Protein 2P39 (pdb70)

Foldseek 3Di:
DDDDPVWLPQWWWKWLVQDPQIFTWFADLVWDTAGDSDDDLRRTWDWDADPPQKTWIARLQSCFTWWADLVGDITTHNDDDLQTGMWRWDADPVGWIWTAGPNNQWTHARDDDIDGPDPPDDDDSRRTIDIDGGPDGPVPRD

Solvent-accessible surface area: 7699 Å² total; per-residue (Å²): 102,143,60,138,69,116,32,75,42,45,13,34,0,0,54,3,36,46,16,238,101,30,78,4,0,18,0,53,61,118,6,109,14,44,24,4,80,143,29,42,46,62,0,0,0,104,47,48,96,67,126,81,31,54,8,19,0,29,1,31,42,6,173,36,67,0,1,0,40,155,41,0,70,21,80,5,20,96,179,78,62,85,57,34,2,66,0,38,47,50,85,30,121,86,51,65,20,0,5,18,4,65,62,66,91,48,1,0,1,37,44,237,48,35,127,24,46,76,128,90,110,139,18,27,78,69,0,14,0,82,51,80,55,3,106,27,32,77,145,102,27,122

Structure (mmCIF, N/CA/C/O backbone):
data_2P39
#
_entry.id   2P39
#
_cell.length_a   38.811
_cell.length_b   47.094
_cell.length_c   84.931
_cell.angle_alpha   90.00
_cell.angle_beta   90.00
_cell.angle_gamma   90.00
#
_symmetry.space_group_name_H-M   'P 21 21 21'
#
loop_
_entity.id
_entity.type
_entity.pdbx_description
1 polymer 'Fibroblast growth factor 23'
2 branched 1,3,4,6-tetra-O-sulfo-beta-D-fructofuranose-(2-1)-2,3,4,6-tetra-O-sulfonato-alpha-D-glucopyranose
3 water water
#
loop_
_atom_site.group_PDB
_atom_site.id
_atom_site.type_symbol
_atom_site.label_atom_id
_atom_site.label_alt_id
_atom_site.label_comp_id
_atom_site.label_asym_id
_atom_site.label_entity_id
_atom_site.label_seq_id
_atom_site.pdbx_PDB_ins_code
_atom_site.Cartn_x
_atom_site.Cartn_y
_atom_site.Cartn_z
_atom_site.occupancy
_atom_site.B_iso_or_equiv
_atom_site.auth_seq_id
_atom_site.auth_comp_id
_atom_site.auth_asym_id
_atom_site.auth_atom_id
_atom_site.pdbx_PDB_model_num
ATOM 1 N N . SER A 1 5 ? 27.882 8.518 14.883 1.00 40.05 29 SER A N 1
ATOM 2 C CA . SER A 1 5 ? 27.763 8.227 13.424 1.00 39.93 29 SER A CA 1
ATOM 3 C C . SER A 1 5 ? 27.972 9.492 12.596 1.00 39.18 29 SER A C 1
ATOM 4 O O . SER A 1 5 ? 27.035 10.009 11.989 1.00 40.02 29 SER A O 1
ATOM 7 N N . PRO A 1 6 ? 29.214 10.004 12.554 1.00 38.07 30 PRO A N 1
ATOM 8 C CA . PRO A 1 6 ? 29.501 11.218 11.784 1.00 36.61 30 PRO A CA 1
ATOM 9 C C . PRO A 1 6 ? 29.102 11.078 10.316 1.00 34.88 30 PRO A C 1
ATOM 10 O O . PRO A 1 6 ? 29.623 10.223 9.599 1.00 35.69 30 PRO A O 1
ATOM 14 N N . LEU A 1 7 ? 28.173 11.923 9.877 1.00 32.45 31 LEU A N 1
ATOM 15 C CA . LEU A 1 7 ? 27.694 11.886 8.499 1.00 29.91 31 LEU A CA 1
ATOM 16 C C . LEU A 1 7 ? 28.224 13.037 7.649 1.00 28.68 31 LEU A C 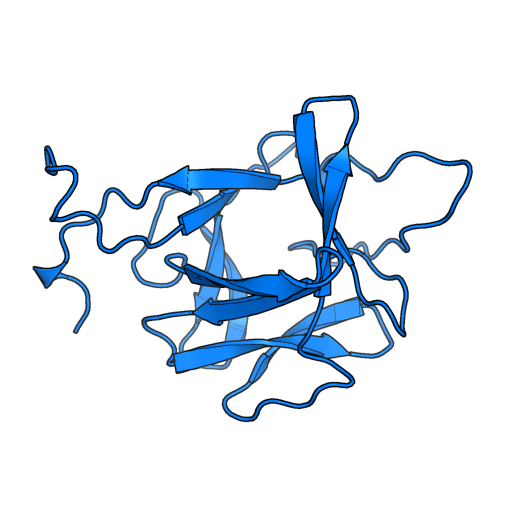1
ATOM 17 O O . LEU A 1 7 ? 28.500 14.126 8.154 1.00 28.50 31 LEU A O 1
ATOM 22 N N . LEU A 1 8 ? 28.362 12.780 6.352 1.00 27.00 32 LEU A N 1
ATOM 23 C CA . LEU A 1 8 ? 28.831 13.783 5.403 1.00 25.31 32 LEU A CA 1
ATOM 24 C C . LEU A 1 8 ? 27.619 14.548 4.881 1.00 25.33 32 LEU A C 1
ATOM 25 O O . LEU A 1 8 ? 26.482 14.110 5.054 1.00 24.64 32 LEU A O 1
ATOM 30 N N . GLY A 1 9 ? 27.861 15.689 4.246 1.00 25.01 33 GLY A N 1
ATOM 31 C CA . GLY A 1 9 ? 26.762 16.472 3.710 1.00 25.07 33 GLY A CA 1
ATOM 32 C C . GLY A 1 9 ? 26.006 15.683 2.658 1.00 25.15 33 GLY A C 1
ATOM 33 O O . GLY A 1 9 ? 24.838 15.955 2.378 1.00 25.26 33 GLY A O 1
ATOM 34 N N . SER A 1 10 ? 26.676 14.692 2.078 1.00 24.37 34 SER A N 1
ATOM 35 C CA . SER A 1 10 ? 26.072 13.859 1.046 1.00 24.57 34 SER A CA 1
ATOM 36 C C . SER A 1 10 ? 25.551 12.531 1.593 1.00 23.95 34 SER A C 1
ATOM 37 O O . SER A 1 10 ? 25.349 11.581 0.830 1.00 22.80 34 SER A O 1
ATOM 40 N N . SER A 1 11 ? 25.322 12.457 2.903 1.00 22.47 35 SER A N 1
ATOM 41 C CA . SER A 1 11 ? 24.835 11.210 3.485 1.00 22.31 35 SER A CA 1
ATOM 42 C C . SER A 1 11 ? 23.805 11.315 4.611 1.00 20.16 35 SER A C 1
ATOM 43 O O . SER A 1 11 ? 23.568 10.332 5.316 1.00 19.86 35 SER A O 1
ATOM 46 N N . TRP A 1 12 ? 23.191 12.483 4.791 1.00 19.37 36 TRP A N 1
ATOM 47 C CA . TRP A 1 12 ? 22.170 12.617 5.829 1.00 17.62 36 TRP A CA 1
ATOM 48 C C . TRP A 1 12 ? 20.764 12.548 5.224 1.00 16.57 36 TRP A C 1
ATOM 49 O O . TRP A 1 12 ? 19.763 12.634 5.935 1.00 15.04 36 TRP A O 1
ATOM 60 N N . GLY A 1 13 ? 20.707 12.388 3.903 1.00 15.52 37 GLY A N 1
ATOM 61 C CA . GLY A 1 13 ? 19.442 12.252 3.197 1.00 14.62 37 GLY A CA 1
ATOM 62 C C . GLY A 1 13 ? 18.555 13.465 2.990 1.00 12.81 37 GLY A C 1
ATOM 63 O O . GLY A 1 13 ? 17.466 13.334 2.429 1.00 13.66 37 GLY A O 1
ATOM 64 N N . GLY A 1 14 ? 19.005 14.637 3.428 1.00 13.22 38 GLY A N 1
ATOM 65 C CA . GLY A 1 14 ? 18.196 15.834 3.277 1.00 12.23 38 GLY A CA 1
ATOM 66 C C . GLY A 1 14 ? 16.944 15.752 4.129 1.00 13.19 38 GLY A C 1
ATOM 67 O O . GLY A 1 14 ? 16.017 16.550 3.976 1.00 13.61 38 GLY A O 1
ATOM 68 N N . LEU A 1 15 ? 16.921 14.777 5.030 1.00 12.51 39 LEU A N 1
ATOM 69 C CA . LEU A 1 15 ? 15.775 14.573 5.909 1.00 11.98 39 LEU A CA 1
ATOM 70 C C . LEU A 1 15 ? 15.866 15.461 7.143 1.00 12.18 39 LEU A C 1
ATOM 71 O O . LEU A 1 15 ? 16.950 15.690 7.686 1.00 12.45 39 LEU A O 1
ATOM 76 N N . ILE A 1 16 ? 14.710 15.954 7.580 1.00 11.45 40 ILE A N 1
ATOM 77 C CA . ILE A 1 16 ? 14.615 16.847 8.725 1.00 12.88 40 ILE A CA 1
ATOM 78 C C . ILE A 1 16 ? 13.717 16.280 9.816 1.00 10.95 40 ILE A C 1
ATOM 79 O O . 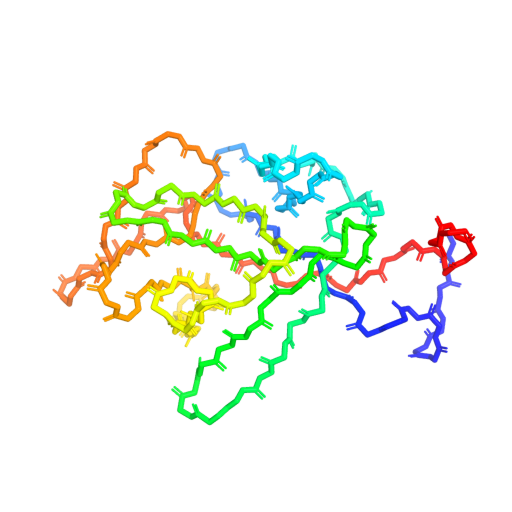ILE A 1 16 ? 12.718 15.621 9.529 1.00 12.51 40 ILE A O 1
ATOM 84 N N . HIS A 1 17 ? 14.087 16.540 11.066 1.00 11.36 41 HIS A N 1
ATOM 85 C CA . HIS A 1 17 ? 13.294 16.111 12.216 1.00 11.09 41 HIS A CA 1
ATOM 86 C C . HIS A 1 17 ? 12.789 17.401 12.864 1.00 11.77 41 HIS A C 1
ATOM 87 O O . HIS A 1 17 ? 13.584 18.291 13.171 1.00 12.94 41 HIS A O 1
ATOM 94 N N . LEU A 1 18 ? 11.475 17.514 13.049 1.00 10.38 42 LEU A N 1
ATOM 95 C CA . LEU A 1 18 ? 10.886 18.709 13.657 1.00 10.31 42 LEU A CA 1
ATOM 96 C C . LEU A 1 18 ? 10.842 18.539 15.171 1.00 10.59 42 LEU A C 1
ATOM 97 O O . LEU A 1 18 ? 10.185 17.638 15.688 1.00 11.21 42 LEU A O 1
ATOM 102 N N . TYR A 1 19 ? 11.531 19.430 15.874 1.00 10.29 43 TYR A N 1
ATOM 103 C CA . TYR A 1 19 ? 11.654 19.354 17.326 1.00 10.56 43 TYR A CA 1
ATOM 104 C C . TYR A 1 19 ? 10.982 20.517 18.063 1.00 9.74 43 TYR A C 1
ATOM 105 O O . TYR A 1 19 ? 11.211 21.679 17.734 1.00 10.80 43 TYR A O 1
ATOM 114 N N . THR A 1 20 ? 10.159 20.200 19.062 1.00 10.70 44 THR A N 1
ATOM 115 C CA . THR A 1 20 ? 9.474 21.234 19.842 1.00 11.02 44 THR A CA 1
ATOM 116 C C . THR A 1 20 ? 10.427 21.755 20.924 1.00 11.93 44 THR A C 1
ATOM 117 O O . THR A 1 20 ? 10.260 21.498 22.118 1.00 12.03 44 THR A O 1
ATOM 121 N N . ALA A 1 21 ? 11.426 22.506 20.467 1.00 12.97 45 ALA A N 1
ATOM 122 C CA . ALA A 1 21 ? 12.477 23.059 21.314 1.00 14.43 45 ALA A CA 1
ATOM 123 C C . ALA A 1 21 ? 12.063 23.923 22.498 1.00 15.03 45 ALA A C 1
ATOM 124 O O . ALA A 1 21 ? 12.763 23.945 23.512 1.00 17.28 45 ALA A O 1
ATOM 126 N N . THR A 1 22 ? 10.945 24.631 22.380 1.00 15.53 46 THR A N 1
ATOM 127 C CA . THR A 1 22 ? 10.501 25.512 23.457 1.00 16.34 46 THR A CA 1
ATOM 128 C C . THR A 1 22 ? 9.394 24.961 24.349 1.00 15.48 46 THR A C 1
ATOM 129 O O . THR A 1 22 ? 8.963 25.627 25.291 1.00 16.71 46 THR A O 1
ATOM 133 N N . ALA A 1 23 ? 8.931 23.750 24.061 1.00 15.01 47 ALA A N 1
ATOM 134 C CA . ALA A 1 23 ? 7.886 23.133 24.872 1.00 14.55 47 ALA A CA 1
ATOM 135 C C . ALA A 1 23 ? 8.475 22.676 26.208 1.00 14.39 47 ALA A C 1
ATOM 136 O O . ALA A 1 23 ? 9.686 22.497 26.325 1.00 15.30 47 ALA A O 1
ATOM 138 N N . ARG A 1 24 ? 7.622 22.500 27.216 1.00 13.99 48 ARG A N 1
ATOM 139 C CA . ARG A 1 24 ? 8.087 22.036 28.523 1.00 14.89 48 ARG A CA 1
ATOM 140 C C . ARG A 1 24 ? 8.712 20.655 28.321 1.00 14.90 48 ARG A C 1
ATOM 141 O O . ARG A 1 24 ? 9.753 20.336 28.897 1.00 16.16 48 ARG A O 1
ATOM 149 N N . ASN A 1 25 ? 8.056 19.840 27.500 1.00 13.71 49 ASN A N 1
ATOM 150 C CA . ASN A 1 25 ? 8.542 18.505 27.168 1.00 13.73 49 ASN A CA 1
ATOM 151 C C . ASN A 1 25 ? 8.797 18.550 25.665 1.00 13.93 49 ASN A C 1
ATOM 152 O O . ASN A 1 25 ? 7.864 18.667 24.875 1.00 14.02 49 ASN A O 1
ATOM 157 N N . SER A 1 26 ? 10.067 18.478 25.278 1.00 13.21 50 SER A N 1
ATOM 158 C CA . SER A 1 26 ? 10.453 18.558 23.872 1.00 12.43 50 SER A CA 1
ATOM 159 C C . SER A 1 26 ? 10.576 17.209 23.176 1.00 12.13 50 SER A C 1
ATOM 160 O O . SER A 1 26 ? 11.144 16.262 23.723 1.00 12.95 50 SER A O 1
ATOM 163 N N . TYR A 1 27 ? 10.050 17.135 21.956 1.00 10.22 51 TYR A N 1
ATOM 164 C CA . TYR A 1 27 ? 10.104 15.900 21.180 1.00 10.46 51 TYR A CA 1
ATOM 165 C C . TYR A 1 27 ? 10.229 16.164 19.691 1.00 10.10 51 TYR A C 1
ATOM 166 O O . TYR A 1 27 ? 10.021 17.284 19.217 1.00 10.83 51 TYR A O 1
ATOM 175 N N . HIS A 1 28 ? 10.560 15.107 18.960 1.00 10.44 52 HIS A N 1
ATOM 176 C CA . HIS A 1 28 ? 10.648 15.170 17.509 1.00 9.59 52 HIS A CA 1
ATOM 177 C C . HIS A 1 28 ? 9.318 14.606 17.006 1.00 10.18 52 HIS A C 1
ATOM 178 O O . HIS A 1 28 ? 8.904 13.526 17.436 1.00 11.52 52 HIS A O 1
ATOM 185 N N . LEU A 1 29 ? 8.654 15.329 16.106 1.00 9.57 53 LEU A N 1
ATOM 186 C CA . LEU A 1 29 ? 7.375 14.878 15.552 1.00 9.78 53 LEU A CA 1
ATOM 187 C C . LEU A 1 29 ? 7.586 13.537 14.856 1.00 10.37 53 LEU A C 1
ATOM 188 O O . LEU A 1 29 ? 8.424 13.410 13.962 1.00 10.25 53 LEU A O 1
ATOM 193 N N . GLN A 1 30 ? 6.810 12.541 15.263 1.00 9.95 54 GLN A N 1
ATOM 194 C CA . GLN A 1 30 ? 6.943 11.193 14.734 1.00 10.74 54 GLN A CA 1
ATOM 195 C C . GLN A 1 30 ? 5.684 10.703 14.026 1.00 10.44 54 GLN A C 1
ATOM 196 O O . GLN A 1 30 ? 4.589 10.793 14.574 1.00 11.03 54 GLN A O 1
ATOM 202 N N . ILE A 1 31 ? 5.843 10.198 12.805 1.00 9.79 55 ILE A N 1
ATOM 203 C CA . ILE A 1 31 ? 4.715 9.661 12.050 1.00 9.84 55 ILE A CA 1
ATOM 204 C C . ILE A 1 31 ? 4.917 8.146 11.951 1.00 11.02 55 ILE A C 1
ATOM 205 O O . ILE A 1 31 ? 5.795 7.660 11.231 1.00 10.78 55 ILE A O 1
ATOM 210 N N . HIS A 1 32 ? 4.104 7.403 12.692 1.00 10.83 56 HIS A N 1
ATOM 211 C CA . HIS A 1 32 ? 4.206 5.949 12.722 1.00 11.00 56 HIS A CA 1
ATOM 212 C C . HIS A 1 32 ? 3.607 5.265 11.505 1.00 11.56 56 HIS A C 1
ATOM 213 O O . HIS A 1 32 ? 2.835 5.863 10.751 1.00 12.16 56 HIS A O 1
ATOM 220 N N . LYS A 1 33 ? 3.972 3.999 11.325 1.00 12.37 57 LYS A N 1
ATOM 221 C CA . LYS A 1 33 ? 3.478 3.214 10.205 1.00 12.47 57 LYS A CA 1
ATOM 222 C C . LYS A 1 33 ? 1.953 3.174 10.186 1.00 12.41 57 LYS A C 1
ATOM 223 O O . LYS A 1 33 ? 1.345 3.143 9.118 1.00 15.00 57 LYS A O 1
ATOM 225 N N . ASN A 1 34 ? 1.328 3.181 11.364 1.00 12.03 58 ASN A N 1
ATOM 226 C CA . ASN A 1 34 ? -0.130 3.136 11.431 1.00 11.05 58 ASN A CA 1
ATOM 227 C C . ASN A 1 34 ? -0.801 4.504 11.326 1.00 12.03 58 ASN A C 1
ATOM 228 O O . ASN A 1 34 ? -2.013 4.622 11.498 1.00 13.65 58 ASN A O 1
ATOM 233 N N . GLY A 1 35 ? -0.008 5.533 11.051 1.00 11.41 59 GLY A N 1
ATOM 234 C CA . GLY A 1 35 ? -0.562 6.870 10.907 1.00 10.46 59 GLY A CA 1
ATOM 235 C C . GLY A 1 35 ? -0.672 7.705 12.170 1.00 10.24 59 GLY A C 1
ATOM 236 O O . GLY A 1 35 ? -1.012 8.889 12.103 1.00 12.13 59 GLY A O 1
ATOM 237 N N . HIS A 1 36 ? -0.404 7.105 13.324 1.00 10.30 60 HIS A N 1
ATOM 238 C CA . HIS A 1 36 ? -0.480 7.848 14.570 1.00 9.95 60 HIS A CA 1
ATOM 239 C C . HIS A 1 36 ? 0.701 8.806 14.647 1.00 9.89 60 HIS A C 1
ATOM 240 O O . HIS A 1 36 ? 1.821 8.456 14.268 1.00 11.19 60 HIS A O 1
ATOM 247 N N . VAL A 1 37 ? 0.444 10.021 15.120 1.00 8.70 61 VAL A N 1
ATOM 248 C CA . VAL A 1 37 ? 1.500 11.013 15.253 1.00 9.08 61 VAL A CA 1
ATOM 249 C C . VAL A 1 37 ? 1.706 11.341 16.726 1.00 9.33 61 VAL A C 1
ATOM 250 O O . VAL A 1 37 ? 0.752 11.646 17.444 1.00 11.20 61 VAL A O 1
ATOM 254 N N . ASP A 1 38 ? 2.951 11.250 17.177 1.00 9.60 62 ASP A N 1
ATOM 255 C CA . ASP A 1 38 ? 3.296 11.568 18.557 1.00 10.20 62 ASP A CA 1
ATOM 256 C C . ASP A 1 38 ? 4.704 12.152 18.609 1.00 10.74 62 ASP A C 1
ATOM 257 O O . ASP A 1 38 ? 5.185 12.680 17.612 1.00 10.14 62 ASP A O 1
ATOM 262 N N . GLY A 1 39 ? 5.360 12.074 19.760 1.00 10.48 63 GLY A N 1
ATOM 263 C CA . GLY A 1 39 ? 6.698 12.624 19.861 1.00 11.77 63 GLY A CA 1
ATOM 264 C C . GLY A 1 39 ? 7.754 11.641 20.321 1.00 11.87 63 GLY A C 1
ATOM 265 O O . GLY A 1 39 ? 7.490 10.755 21.134 1.00 12.62 63 GLY A O 1
ATOM 266 N N . ALA A 1 40 ? 8.959 11.797 19.785 1.00 12.51 64 ALA A N 1
ATOM 267 C CA . ALA A 1 40 ? 10.084 10.950 20.150 1.00 13.87 64 ALA A CA 1
ATOM 268 C C . ALA A 1 40 ? 11.139 11.841 20.798 1.00 13.80 64 ALA A C 1
ATOM 269 O O . ALA A 1 40 ? 11.533 12.864 20.235 1.00 12.51 64 ALA A O 1
ATOM 271 N N . PRO A 1 41 ? 11.600 11.473 22.004 1.00 14.79 65 PRO A N 1
ATOM 272 C CA . PRO A 1 41 ? 12.615 12.261 22.710 1.00 15.12 65 PRO A CA 1
ATOM 273 C C . PRO A 1 41 ? 13.862 12.471 21.854 1.00 15.05 65 PRO A C 1
ATOM 274 O O . PRO A 1 41 ? 14.457 13.547 21.856 1.00 15.34 65 PRO A O 1
ATOM 278 N N . HIS A 1 42 ? 14.249 11.428 21.126 1.00 15.17 66 HIS A N 1
ATOM 279 C CA . HIS A 1 42 ? 15.419 11.483 20.258 1.00 16.12 66 HIS A CA 1
ATOM 280 C C . HIS A 1 42 ? 15.016 11.120 18.835 1.00 15.11 66 HIS A C 1
ATOM 281 O O . HIS A 1 42 ? 13.957 10.539 18.613 1.00 15.03 66 HIS A O 1
ATOM 288 N N . GLN A 1 43 ? 15.858 11.464 17.870 1.00 13.39 67 GLN A N 1
ATOM 289 C CA . GLN A 1 43 ? 15.550 11.154 16.480 1.00 12.39 67 GLN A CA 1
ATOM 290 C C . GLN A 1 43 ? 15.323 9.659 16.276 1.00 12.18 67 GLN A C 1
ATOM 291 O O . GLN A 1 43 ? 16.036 8.829 16.846 1.00 14.03 67 GLN A O 1
ATOM 297 N N . THR A 1 44 ? 14.320 9.321 15.470 1.00 12.20 68 THR A N 1
ATOM 298 C CA . THR A 1 44 ? 14.027 7.928 15.147 1.00 12.78 68 THR A CA 1
ATOM 299 C C . THR A 1 44 ? 13.804 7.889 13.642 1.00 12.01 68 THR A C 1
ATOM 300 O O . THR A 1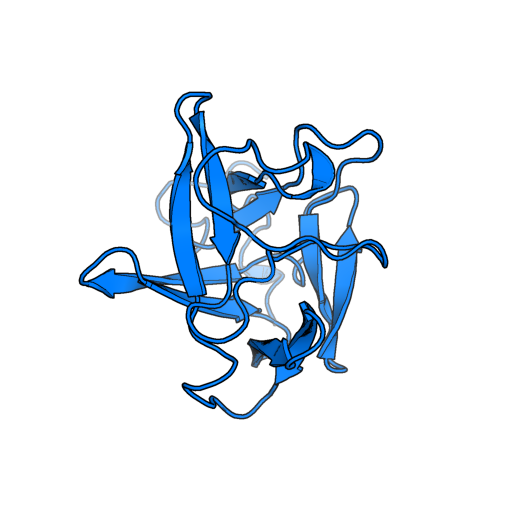 44 ? 13.627 8.935 13.008 1.00 11.63 68 THR A O 1
ATOM 304 N N . ILE A 1 45 ? 13.808 6.697 13.059 1.00 12.18 69 ILE A N 1
ATOM 305 C CA . ILE A 1 45 ? 13.593 6.609 11.627 1.00 12.97 69 ILE A CA 1
ATOM 306 C C . ILE A 1 45 ? 12.184 7.080 11.280 1.00 12.64 69 ILE A C 1
ATOM 307 O O . ILE A 1 45 ? 11.916 7.439 10.138 1.00 13.73 69 ILE A O 1
ATOM 312 N N . TYR A 1 46 ? 11.290 7.101 12.267 1.00 12.63 70 TYR A N 1
ATOM 313 C CA . TYR A 1 46 ? 9.925 7.547 12.007 1.00 12.78 70 TYR A CA 1
ATOM 314 C C . TYR A 1 46 ? 9.688 9.040 12.216 1.00 12.88 70 TYR A C 1
ATOM 315 O O . TYR A 1 46 ? 8.602 9.538 11.931 1.00 11.57 70 TYR A O 1
ATOM 324 N N . SER A 1 47 ? 10.699 9.753 12.703 1.00 11.46 71 SER A N 1
ATOM 325 C CA . SER A 1 47 ? 10.575 11.195 12.876 1.00 11.20 71 SER A CA 1
ATOM 326 C C . SER A 1 47 ? 11.332 11.896 11.743 1.00 10.02 71 SER A C 1
ATOM 327 O O . SER A 1 47 ? 11.331 13.122 11.646 1.00 10.05 71 SER A O 1
ATOM 330 N N . ALA A 1 48 ? 11.967 11.106 10.879 1.00 11.30 72 ALA A N 1
ATOM 331 C CA . ALA A 1 48 ? 12.701 11.653 9.738 1.00 10.81 72 ALA A CA 1
ATOM 332 C C . ALA A 1 48 ? 11.686 12.067 8.672 1.00 11.03 72 ALA A C 1
ATOM 333 O O . ALA A 1 48 ? 10.962 11.230 8.127 1.00 11.71 72 ALA A O 1
ATOM 335 N N . LEU A 1 49 ? 11.648 13.358 8.368 1.00 9.98 73 LEU A N 1
ATOM 336 C CA . LEU A 1 49 ? 10.688 13.884 7.408 1.00 10.80 73 LEU A CA 1
ATOM 337 C C . LEU A 1 49 ? 11.278 14.511 6.159 1.00 11.04 73 LEU A C 1
ATOM 338 O O . LEU A 1 49 ? 12.412 14.998 6.152 1.00 10.92 73 LEU A O 1
ATOM 343 N N . MET A 1 50 ? 10.482 14.492 5.097 1.00 11.50 74 MET A N 1
ATOM 344 C CA . MET A 1 50 ? 10.861 15.150 3.863 1.00 12.36 74 MET A CA 1
ATOM 345 C C . MET A 1 50 ? 9.896 16.326 3.848 1.00 12.15 74 MET A C 1
ATOM 346 O O . MET A 1 50 ? 8.676 16.142 3.837 1.00 11.00 74 MET A O 1
ATOM 351 N N . ILE A 1 51 ? 10.434 17.535 3.892 1.00 11.86 75 ILE A N 1
ATOM 352 C CA . ILE A 1 51 ? 9.598 18.723 3.878 1.00 12.45 75 ILE A CA 1
ATOM 353 C C . ILE A 1 51 ? 9.795 19.400 2.532 1.00 13.20 75 ILE A C 1
ATOM 354 O O . ILE A 1 51 ? 10.839 19.997 2.272 1.00 15.55 75 ILE A O 1
ATOM 359 N N . ARG A 1 52 ? 8.790 19.271 1.671 1.00 13.13 76 ARG A N 1
ATOM 360 C CA . ARG A 1 52 ? 8.835 19.846 0.334 1.00 14.58 76 ARG A CA 1
ATOM 361 C C . ARG A 1 52 ? 8.280 21.257 0.337 1.00 15.31 76 ARG A C 1
ATOM 362 O O . ARG A 1 52 ? 7.125 21.485 0.691 1.00 14.71 76 ARG A O 1
ATOM 364 N N . SER A 1 53 ? 9.116 22.204 -0.063 1.00 17.00 77 SER A N 1
ATOM 365 C CA . SER A 1 53 ? 8.714 23.594 -0.104 1.00 19.35 77 SER A CA 1
ATOM 366 C C . SER A 1 53 ? 8.055 23.932 -1.432 1.00 20.39 77 SER A C 1
ATOM 367 O O . SER A 1 53 ? 8.512 23.507 -2.495 1.00 20.63 77 SER A O 1
ATOM 370 N N . GLU A 1 54 ? 6.963 24.679 -1.356 1.00 20.93 78 GLU A N 1
ATOM 371 C CA . GLU A 1 54 ? 6.243 25.115 -2.540 1.00 23.38 78 GLU A CA 1
ATOM 372 C C . GLU A 1 54 ? 6.332 26.633 -2.499 1.00 24.92 78 GLU A C 1
ATOM 373 O O . GLU A 1 54 ? 7.146 27.183 -1.757 1.00 26.64 78 GLU A O 1
ATOM 379 N N . ASP A 1 55 ? 5.504 27.318 -3.276 1.00 26.48 79 ASP A N 1
ATOM 380 C CA . 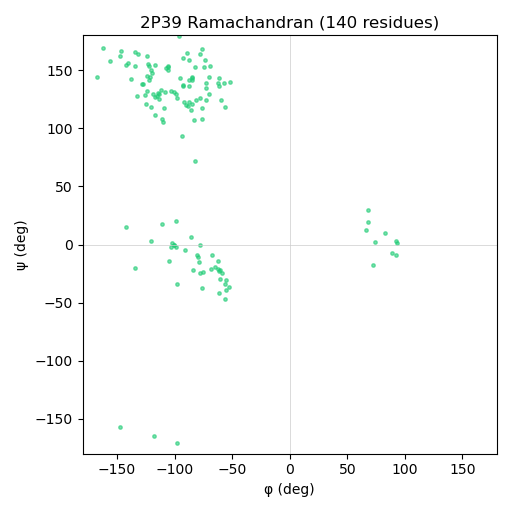ASP A 1 55 ? 5.550 28.773 -3.278 1.00 27.55 79 ASP A CA 1
ATOM 381 C C . ASP A 1 55 ? 4.667 29.373 -2.189 1.00 26.91 79 ASP A C 1
ATOM 382 O O . ASP A 1 55 ? 3.757 28.717 -1.680 1.00 28.00 79 ASP A O 1
ATOM 387 N N . ALA A 1 56 ? 4.960 30.617 -1.825 1.00 26.05 80 ALA A N 1
ATOM 388 C CA . ALA A 1 56 ? 4.199 31.339 -0.810 1.00 25.13 80 ALA A CA 1
ATOM 389 C C . ALA A 1 56 ? 4.349 30.774 0.601 1.00 23.61 80 ALA A C 1
ATOM 390 O O . ALA A 1 56 ? 3.515 31.033 1.468 1.00 24.68 80 ALA A O 1
ATOM 392 N N . GLY A 1 57 ? 5.406 30.003 0.830 1.00 22.19 81 GLY A N 1
ATOM 393 C CA . GLY A 1 57 ? 5.635 29.448 2.152 1.00 19.57 81 GLY A CA 1
ATOM 394 C C . GLY A 1 57 ? 4.869 28.182 2.487 1.00 18.26 81 GLY A C 1
ATOM 395 O O . GLY A 1 57 ? 4.860 27.749 3.638 1.00 17.95 81 GLY A O 1
ATOM 396 N N . PHE A 1 58 ? 4.218 27.583 1.498 1.00 15.40 82 PHE A N 1
ATOM 397 C CA . PHE A 1 58 ? 3.479 26.355 1.756 1.00 14.82 82 PHE A CA 1
ATOM 398 C C . 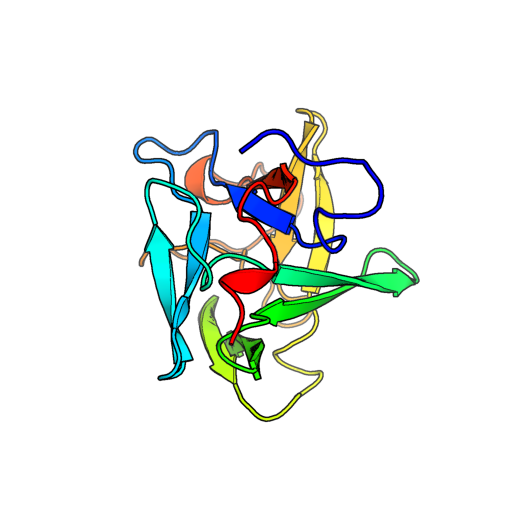PHE A 1 58 ? 4.417 25.162 1.724 1.00 13.41 82 PHE A C 1
ATOM 399 O O . PHE A 1 58 ? 5.453 25.189 1.057 1.00 12.84 82 PHE A O 1
ATOM 407 N N . VAL A 1 59 ? 4.052 24.115 2.456 1.00 12.26 83 VAL A N 1
ATOM 408 C CA . VAL A 1 59 ? 4.854 22.901 2.505 1.00 11.69 83 VAL A CA 1
ATOM 409 C C . VAL A 1 59 ? 3.989 21.653 2.546 1.00 10.82 83 VAL A C 1
ATOM 410 O O . VAL A 1 59 ? 2.836 21.691 2.978 1.00 10.68 83 VAL A O 1
ATOM 414 N N . VAL A 1 60 ? 4.562 20.555 2.066 1.00 10.19 84 VAL A N 1
ATOM 415 C CA . VAL A 1 60 ? 3.926 19.246 2.095 1.00 9.46 84 VAL A CA 1
ATOM 416 C C . VAL A 1 60 ? 4.963 18.393 2.813 1.00 10.35 84 VAL A C 1
ATOM 417 O O . VAL A 1 60 ? 6.113 18.296 2.379 1.00 11.10 84 VAL A O 1
ATOM 421 N N . ILE A 1 61 ? 4.548 17.807 3.931 1.00 9.74 85 ILE A N 1
ATOM 422 C CA . ILE A 1 61 ? 5.419 17.006 4.782 1.00 9.41 85 ILE A CA 1
ATOM 423 C C . ILE A 1 61 ? 5.112 15.518 4.705 1.00 10.01 85 ILE A C 1
ATOM 424 O O . ILE A 1 61 ? 3.960 15.109 4.824 1.00 10.08 85 ILE A O 1
ATOM 429 N N . THR A 1 62 ? 6.149 14.711 4.508 1.00 10.56 86 THR A N 1
ATOM 430 C CA . THR A 1 62 ? 5.984 13.266 4.427 1.00 12.41 86 THR A CA 1
ATOM 431 C C . THR A 1 62 ? 6.931 12.545 5.385 1.00 12.03 86 THR A C 1
ATOM 432 O O . THR A 1 62 ? 8.093 12.926 5.524 1.00 11.89 86 THR A O 1
ATOM 436 N N . GLY A 1 63 ? 6.417 11.522 6.060 1.00 10.58 87 GLY A N 1
ATOM 437 C CA . GLY A 1 63 ? 7.247 10.728 6.948 1.00 12.29 87 GLY A CA 1
ATOM 438 C C . GLY A 1 63 ? 7.877 9.698 6.027 1.00 13.66 87 GLY A C 1
ATOM 439 O O . GLY A 1 63 ? 7.171 8.880 5.439 1.00 13.72 87 GLY A O 1
ATOM 440 N N . VAL A 1 64 ? 9.198 9.733 5.886 1.00 14.95 88 VAL A N 1
ATOM 441 C CA . VAL A 1 64 ? 9.880 8.814 4.978 1.00 17.58 88 VAL A CA 1
ATOM 442 C C . VAL A 1 64 ? 9.631 7.324 5.210 1.00 16.98 88 VAL A C 1
ATOM 443 O O . VAL A 1 64 ? 9.353 6.589 4.260 1.00 18.55 88 VAL A O 1
ATOM 447 N N . MET A 1 65 ? 9.722 6.876 6.458 1.00 15.67 89 MET A N 1
ATOM 448 C CA . MET A 1 65 ? 9.526 5.460 6.758 1.00 16.62 89 MET A CA 1
ATOM 449 C C . MET A 1 65 ? 8.075 4.999 6.745 1.00 17.36 89 MET A C 1
ATOM 450 O O . MET A 1 65 ? 7.779 3.887 6.306 1.00 18.60 89 MET A O 1
ATOM 455 N N . SER A 1 66 ? 7.171 5.842 7.226 1.00 14.66 90 SER A N 1
ATOM 456 C CA . SER A 1 66 ? 5.758 5.486 7.248 1.00 15.11 90 SER A CA 1
ATOM 457 C C . SER A 1 66 ? 5.142 5.586 5.856 1.00 15.05 90 SER A C 1
ATOM 458 O O . SER A 1 66 ? 4.135 4.935 5.569 1.00 16.04 90 SER A O 1
ATOM 461 N N . ARG A 1 67 ? 5.751 6.401 4.999 1.00 15.81 91 ARG A N 1
ATOM 462 C CA . ARG A 1 67 ? 5.261 6.613 3.637 1.00 16.87 91 ARG A CA 1
ATOM 463 C C . ARG A 1 67 ? 3.928 7.355 3.710 1.00 16.51 91 ARG A C 1
ATOM 464 O O . ARG A 1 67 ? 3.066 7.200 2.843 1.00 18.12 91 ARG A O 1
ATOM 472 N N . ARG A 1 68 ? 3.762 8.161 4.751 1.00 12.95 92 ARG A N 1
ATOM 473 C CA . ARG A 1 68 ? 2.526 8.902 4.944 1.00 11.32 92 ARG A CA 1
ATOM 474 C C . ARG A 1 68 ? 2.718 10.409 4.955 1.00 10.02 92 ARG A C 1
ATOM 475 O O . ARG A 1 68 ? 3.753 10.920 5.386 1.00 11.02 92 ARG A O 1
ATOM 483 N N . TYR A 1 69 ? 1.703 11.116 4.474 1.00 8.99 93 TYR A N 1
ATOM 484 C CA . TYR A 1 69 ? 1.713 12.570 4.463 1.00 9.92 93 TYR A CA 1
ATOM 485 C C . TYR A 1 69 ? 1.172 13.062 5.794 1.00 9.64 93 TYR A C 1
ATOM 486 O O . TYR A 1 69 ? 0.243 12.464 6.349 1.00 9.75 93 TYR A O 1
ATOM 495 N N . LEU A 1 70 ? 1.752 14.137 6.318 1.00 8.95 94 LEU A N 1
ATOM 496 C CA . LEU A 1 70 ? 1.251 14.699 7.563 1.00 9.46 94 LEU A CA 1
ATOM 497 C C . LEU A 1 70 ? 0.000 15.472 7.172 1.00 9.29 94 LEU A C 1
ATOM 498 O O . LEU A 1 70 ? 0.036 16.332 6.281 1.00 9.63 94 LEU A O 1
ATOM 503 N N . CYS A 1 71 ? -1.105 15.159 7.838 1.00 9.12 95 CYS A N 1
ATOM 504 C CA . CYS A 1 71 ? -2.380 15.798 7.547 1.00 9.73 95 CYS A CA 1
ATOM 505 C C . CYS A 1 71 ? -3.065 16.274 8.822 1.00 9.37 95 CYS A C 1
ATOM 506 O O . CYS A 1 71 ? -2.714 15.859 9.922 1.00 9.50 95 CYS A O 1
ATOM 509 N N . MET A 1 72 ? -4.056 17.143 8.658 1.00 9.68 96 MET A N 1
ATOM 510 C CA . MET A 1 72 ? -4.790 17.699 9.786 1.00 10.53 96 MET A CA 1
ATOM 511 C C . MET A 1 72 ? -6.282 17.752 9.489 1.00 11.26 96 MET A C 1
ATOM 512 O O . MET A 1 72 ? -6.678 18.036 8.358 1.00 13.06 96 MET A O 1
ATOM 517 N N . ASP A 1 73 ? -7.109 17.475 10.495 1.00 11.77 97 ASP A N 1
ATOM 518 C CA . ASP A 1 73 ? -8.553 17.545 10.299 1.00 13.74 97 ASP A CA 1
ATOM 519 C C . ASP A 1 73 ? -9.069 18.908 10.761 1.00 14.73 97 ASP A C 1
ATOM 520 O O . ASP A 1 73 ? -8.293 19.751 11.223 1.00 14.82 97 ASP A O 1
ATOM 525 N N . PHE A 1 74 ? -10.375 19.125 10.634 1.00 15.49 98 PHE A N 1
ATOM 526 C CA . PHE A 1 74 ? -10.990 20.400 11.004 1.00 17.40 98 PHE A CA 1
ATOM 527 C C . PHE A 1 74 ? -10.870 20.779 12.481 1.00 17.25 98 PHE A C 1
ATOM 528 O O . PHE A 1 74 ? -11.115 21.929 12.850 1.00 19.49 98 PHE A O 1
ATOM 536 N N . ARG A 1 75 ? -10.490 19.825 13.325 1.00 17.82 99 ARG A N 1
ATOM 537 C CA . ARG A 1 75 ? -10.344 20.095 14.752 1.00 17.27 99 ARG A CA 1
ATOM 538 C C . ARG A 1 75 ? -8.883 20.340 15.125 1.00 16.26 99 ARG A C 1
ATOM 539 O O . ARG A 1 75 ? -8.568 20.621 16.283 1.00 16.95 99 ARG A O 1
ATOM 541 N N . GLY A 1 76 ? -7.994 20.237 14.142 1.00 14.42 100 GLY A N 1
ATOM 542 C CA . GLY A 1 76 ? -6.584 20.452 14.411 1.00 13.36 100 GLY A CA 1
ATOM 543 C C . GLY A 1 76 ? -5.820 19.180 14.732 1.00 12.34 100 GLY A C 1
ATOM 544 O O . GLY A 1 76 ? -4.621 19.225 15.002 1.00 12.46 100 GLY A O 1
ATOM 545 N N . ASN A 1 77 ? -6.502 18.039 14.712 1.00 11.86 101 ASN A N 1
ATOM 546 C CA . ASN A 1 77 ? -5.835 16.775 14.996 1.00 12.40 101 ASN A CA 1
ATOM 547 C C . ASN A 1 77 ? -4.953 16.404 13.816 1.00 11.15 101 ASN A C 1
ATOM 548 O O . ASN A 1 77 ? -5.378 16.499 12.667 1.00 12.18 101 ASN A O 1
ATOM 553 N N . ILE A 1 78 ? -3.723 15.987 14.092 1.00 10.27 102 ILE A N 1
ATOM 554 C CA . ILE A 1 78 ? -2.836 15.609 13.005 1.00 9.62 102 ILE A CA 1
ATOM 555 C C . ILE A 1 78 ? -2.645 14.105 12.959 1.00 10.05 102 ILE A C 1
ATOM 556 O O . ILE A 1 78 ? -2.747 13.414 13.975 1.00 10.56 102 ILE A O 1
ATOM 561 N N . PHE A 1 79 ? -2.383 13.604 11.760 1.00 9.23 103 PHE A N 1
ATOM 562 C CA . PHE A 1 79 ? -2.215 12.175 11.552 1.00 9.28 103 PHE A CA 1
ATOM 563 C C . PHE A 1 79 ? -1.505 11.948 10.232 1.00 8.50 103 PHE A C 1
ATOM 564 O O . PHE A 1 79 ? -1.345 12.876 9.440 1.00 9.54 103 PHE A O 1
ATOM 572 N N . GLY A 1 80 ? -1.077 10.711 10.007 1.00 9.05 104 GLY A N 1
ATOM 573 C CA . GLY A 1 80 ? -0.411 10.370 8.764 1.00 9.36 104 GLY A CA 1
ATOM 574 C C . GLY A 1 80 ? -1.386 9.677 7.826 1.00 9.08 104 GLY A C 1
ATOM 575 O O . GLY A 1 80 ? -2.085 8.742 8.221 1.00 11.49 104 GLY A O 1
ATOM 576 N N . SER A 1 81 ? -1.432 10.137 6.580 1.00 9.36 105 SER A N 1
ATOM 577 C CA . SER A 1 81 ? -2.328 9.567 5.580 1.00 10.67 105 SER A CA 1
ATOM 578 C C . SER A 1 81 ? -1.555 9.062 4.372 1.00 10.78 105 SER A C 1
ATOM 579 O O . SER A 1 81 ? -0.582 9.678 3.946 1.00 10.24 105 SER A O 1
ATOM 582 N N . HIS A 1 82 ? -1.985 7.934 3.816 1.00 11.36 106 HIS A N 1
ATOM 583 C CA . HIS A 1 82 ? -1.325 7.406 2.634 1.00 12.41 106 HIS A CA 1
ATOM 584 C C . HIS A 1 82 ? -1.805 8.189 1.418 1.00 11.58 106 HIS A C 1
ATOM 585 O O . HIS A 1 82 ? -1.199 8.128 0.352 1.00 13.60 106 HIS A O 1
ATOM 592 N N . TYR A 1 83 ? -2.895 8.930 1.592 1.00 11.69 107 TYR A N 1
ATOM 593 C CA . TYR A 1 83 ? -3.474 9.715 0.506 1.00 13.18 107 TYR A CA 1
ATOM 594 C C . TYR A 1 83 ? -3.341 11.212 0.735 1.00 13.08 107 TYR A C 1
ATOM 595 O O . TYR A 1 83 ? -3.642 11.713 1.817 1.00 12.23 107 TYR A O 1
ATOM 604 N N . PHE A 1 84 ? -2.899 11.921 -0.297 1.00 12.27 108 PHE A N 1
ATOM 605 C CA . PHE A 1 84 ? -2.739 13.362 -0.209 1.00 12.82 108 PHE A CA 1
ATOM 606 C C . PHE A 1 84 ? -4.042 14.092 -0.510 1.00 14.44 108 PHE A C 1
ATOM 607 O O . PHE A 1 84 ? -4.611 13.940 -1.593 1.00 15.50 108 PHE A O 1
ATOM 615 N N . ASP A 1 85 ? -4.512 14.874 0.454 1.00 14.39 109 ASP A N 1
ATOM 616 C CA . ASP A 1 85 ? -5.716 15.676 0.279 1.00 16.09 109 ASP A CA 1
ATOM 617 C C . ASP A 1 85 ? -5.265 17.119 0.490 1.00 17.44 109 ASP A C 1
ATOM 618 O O . ASP A 1 85 ? -4.791 17.473 1.566 1.00 16.26 109 ASP A O 1
ATOM 623 N N . PRO A 1 86 ? -5.396 17.970 -0.537 1.00 18.38 110 PRO A N 1
ATOM 624 C CA . PRO A 1 86 ? -4.981 19.373 -0.413 1.00 19.68 110 PRO A CA 1
ATOM 625 C C . PRO A 1 86 ? -5.673 20.169 0.694 1.00 20.32 110 PRO A C 1
ATOM 626 O O . PRO A 1 86 ? -5.125 21.153 1.189 1.00 22.07 110 PRO A O 1
ATOM 630 N N . GLU A 1 87 ? -6.865 19.741 1.093 1.00 20.65 111 GLU A N 1
ATOM 631 C CA . GLU A 1 87 ? -7.602 20.443 2.139 1.00 20.28 111 GLU A CA 1
ATOM 632 C C . GLU A 1 87 ? -7.110 20.087 3.542 1.00 20.45 111 GLU A C 1
ATOM 633 O O . GLU A 1 87 ? -7.494 20.727 4.523 1.00 21.22 111 GLU A O 1
ATOM 635 N N . ASN A 1 88 ? -6.247 19.081 3.639 1.00 16.51 112 ASN A N 1
ATOM 636 C CA . ASN A 1 88 ? -5.758 18.650 4.942 1.00 15.46 112 ASN A CA 1
ATOM 637 C C . ASN A 1 88 ? -4.260 18.417 5.035 1.00 12.91 112 ASN A C 1
ATOM 638 O O . ASN A 1 88 ? -3.710 18.414 6.134 1.00 11.85 112 ASN A O 1
ATOM 643 N N . CYS A 1 89 ? -3.604 18.222 3.895 1.00 11.72 113 CYS A N 1
ATOM 644 C CA . CYS A 1 89 ? -2.185 17.879 3.903 1.00 11.07 113 CYS A CA 1
ATOM 645 C C . CYS A 1 89 ? -1.173 18.899 3.398 1.00 10.73 113 CYS A C 1
ATOM 646 O O . CYS A 1 89 ? -0.036 18.544 3.077 1.00 11.86 113 CYS A O 1
ATOM 649 N N . ARG A 1 90 ? -1.585 20.157 3.322 1.00 11.16 114 ARG A N 1
ATOM 650 C CA . ARG A 1 90 ? -0.696 21.232 2.907 1.00 12.46 114 ARG A CA 1
ATOM 651 C C . ARG A 1 90 ? -0.737 22.246 4.041 1.00 12.70 114 ARG A C 1
ATOM 652 O O . ARG A 1 90 ? -1.813 22.601 4.526 1.00 13.69 114 ARG A O 1
ATOM 660 N N . PHE A 1 91 ? 0.432 22.700 4.477 1.00 11.36 115 PHE A N 1
ATOM 661 C CA . PHE A 1 91 ? 0.502 23.646 5.578 1.00 10.61 115 PHE A CA 1
ATOM 662 C C . PHE A 1 91 ? 1.200 24.937 5.222 1.00 11.85 115 PHE A C 1
ATOM 663 O O . PHE A 1 91 ? 2.039 24.977 4.323 1.00 11.28 115 PHE A O 1
ATOM 671 N N . GLN A 1 92 ? 0.833 25.996 5.932 1.00 11.59 116 GLN A N 1
ATOM 672 C CA . GLN A 1 92 ? 1.471 27.286 5.749 1.00 13.63 116 GLN A CA 1
ATOM 673 C C . GLN A 1 92 ? 2.605 27.293 6.766 1.00 13.97 116 GLN A C 1
ATOM 674 O O . GLN A 1 92 ? 2.377 27.096 7.964 1.00 14.25 116 GLN A O 1
ATOM 680 N N . HIS A 1 93 ? 3.825 27.489 6.287 1.00 15.20 117 HIS A N 1
ATOM 681 C CA . HIS A 1 93 ? 4.985 27.533 7.159 1.00 16.55 117 HIS A CA 1
ATOM 682 C C . HIS A 1 93 ? 5.442 28.970 7.301 1.00 18.72 117 HIS A C 1
ATOM 683 O O . HIS A 1 93 ? 5.228 29.791 6.411 1.00 19.59 117 HIS A O 1
ATOM 690 N N . GLN A 1 94 ? 6.069 29.276 8.428 1.00 19.43 118 GLN A N 1
ATOM 691 C CA . GLN A 1 94 ? 6.574 30.617 8.642 1.00 20.63 118 GLN A CA 1
ATOM 692 C C . GLN A 1 94 ? 7.495 30.638 9.844 1.00 19.21 118 GLN A C 1
ATOM 693 O O . GLN A 1 94 ? 7.284 29.915 10.820 1.00 18.27 118 GLN A O 1
ATOM 699 N N . THR A 1 95 ? 8.532 31.460 9.750 1.00 19.58 119 THR A N 1
ATOM 700 C CA . THR A 1 95 ? 9.495 31.608 10.822 1.00 19.67 119 THR A CA 1
ATOM 701 C C . THR A 1 95 ? 9.101 32.846 11.611 1.00 18.94 119 THR A C 1
ATOM 702 O O . THR A 1 95 ? 8.926 33.929 11.045 1.00 19.94 119 THR A O 1
ATOM 706 N N . LEU A 1 96 ? 8.944 32.675 12.916 1.00 18.70 120 LEU A N 1
ATOM 707 C CA . LEU A 1 96 ? 8.559 33.768 13.795 1.00 18.69 120 LEU A CA 1
ATOM 708 C C . LEU A 1 96 ? 9.743 34.692 14.046 1.00 19.83 120 LEU A C 1
ATOM 709 O O . LEU A 1 96 ? 10.883 34.364 13.712 1.00 20.64 120 LEU A O 1
ATOM 714 N N . GLU A 1 97 ? 9.465 35.849 14.638 1.00 21.08 121 GLU A N 1
ATOM 715 C CA . GLU A 1 97 ? 10.510 36.817 14.940 1.00 22.32 121 GLU A CA 1
ATOM 716 C C . GLU A 1 97 ? 11.535 36.212 15.896 1.00 23.38 121 GLU A C 1
ATOM 717 O O . GLU A 1 97 ? 12.709 36.577 15.865 1.00 24.10 121 GLU A O 1
ATOM 719 N N . ASN A 1 98 ? 11.093 35.281 16.740 1.00 22.56 122 ASN A N 1
ATOM 720 C CA . ASN A 1 98 ? 11.993 34.639 17.694 1.00 22.41 122 ASN A CA 1
ATOM 721 C C . ASN A 1 98 ? 12.877 33.565 17.057 1.00 21.94 122 ASN A C 1
ATOM 722 O O . ASN A 1 98 ? 13.690 32.938 17.738 1.00 23.12 122 ASN A O 1
ATOM 727 N N . GLY A 1 99 ? 12.709 33.350 15.756 1.00 21.15 123 GLY A N 1
ATOM 728 C CA . GLY A 1 99 ? 13.521 32.369 15.060 1.00 20.20 123 GLY A CA 1
ATOM 729 C C . GLY A 1 99 ? 12.971 30.956 14.957 1.00 19.23 123 GLY A C 1
ATOM 730 O O . GLY A 1 99 ? 13.544 30.125 14.250 1.00 19.48 123 GLY A O 1
ATOM 731 N N . TYR A 1 100 ? 11.879 30.665 15.657 1.00 18.43 124 TYR A N 1
ATOM 732 C CA . TYR A 1 100 ? 11.299 29.326 15.591 1.00 17.11 124 TYR A CA 1
ATOM 733 C C . TYR A 1 100 ? 10.235 29.260 14.507 1.00 15.57 124 TYR A C 1
ATOM 734 O O . TYR A 1 100 ? 9.714 30.288 14.079 1.00 16.00 124 TYR A O 1
ATOM 743 N N . ASP A 1 101 ? 9.916 28.049 14.063 1.00 13.61 125 ASP A N 1
ATOM 744 C CA . ASP A 1 101 ? 8.929 27.875 13.008 1.00 12.84 125 ASP A CA 1
ATOM 745 C C . ASP A 1 101 ? 7.590 27.343 13.484 1.00 11.26 125 ASP A C 1
ATOM 746 O O . ASP A 1 101 ? 7.497 26.670 14.506 1.00 12.08 125 ASP A O 1
ATOM 751 N N . VAL A 1 102 ? 6.552 27.670 12.726 1.00 10.70 126 VAL A N 1
ATOM 752 C CA . VAL A 1 102 ? 5.219 27.167 13.001 1.00 10.18 126 VAL A CA 1
ATOM 753 C C . VAL A 1 102 ? 4.631 26.701 11.681 1.00 10.88 126 VAL A C 1
ATOM 754 O O . VAL A 1 102 ? 5.021 27.166 10.606 1.00 10.94 126 VAL A O 1
ATOM 758 N N . TYR A 1 103 ? 3.709 25.753 11.773 1.00 9.45 127 TYR A N 1
ATOM 759 C CA . TYR A 1 103 ? 3.041 25.203 10.607 1.00 9.55 127 TYR A CA 1
ATOM 760 C C . TYR A 1 103 ? 1.565 25.206 10.944 1.00 10.31 127 TYR A C 1
ATOM 761 O O . TYR A 1 103 ? 1.166 24.708 11.994 1.00 10.43 127 TYR A O 1
ATOM 770 N N . HIS A 1 104 ? 0.748 25.778 10.072 1.00 10.81 128 HIS A N 1
ATOM 771 C CA . HIS A 1 104 ? -0.675 25.799 10.357 1.00 11.22 128 HIS A CA 1
ATOM 772 C C . HIS A 1 104 ? -1.528 25.559 9.129 1.00 12.30 128 HIS A C 1
ATOM 773 O O . HIS A 1 104 ? -1.097 25.783 7.998 1.00 12.71 128 HIS A O 1
ATOM 780 N N . SER A 1 105 ? -2.744 25.086 9.367 1.00 12.72 129 SER A N 1
ATOM 781 C CA . SER A 1 105 ? -3.686 24.804 8.294 1.00 13.54 129 SER A CA 1
ATOM 782 C C . SER A 1 105 ? -4.223 26.095 7.695 1.00 15.80 129 SER A C 1
ATOM 783 O O . SER A 1 105 ? -4.755 26.942 8.405 1.00 15.85 129 SER A O 1
ATOM 786 N N . PRO A 1 106 ? -4.083 26.267 6.375 1.00 17.29 130 PRO A N 1
ATOM 787 C CA . PRO A 1 106 ? -4.597 27.497 5.772 1.00 19.67 130 PRO A CA 1
ATOM 788 C C . PRO A 1 106 ? -6.126 27.544 5.802 1.00 21.55 130 PRO A C 1
ATOM 789 O O . PRO A 1 106 ? -6.724 28.616 5.721 1.00 23.53 130 PRO A O 1
ATOM 793 N N . GLN A 1 107 ? -6.752 26.378 5.940 1.00 21.95 131 GLN A N 1
ATOM 794 C CA . GLN A 1 107 ? -8.209 26.289 5.969 1.00 23.52 131 GLN A CA 1
ATOM 795 C C . GLN A 1 107 ? -8.816 26.218 7.373 1.00 23.64 131 GLN A C 1
ATOM 796 O O . GLN A 1 107 ? -9.904 26.746 7.608 1.00 25.27 131 GLN A O 1
ATOM 798 N N . TYR A 1 108 ? -8.116 25.572 8.301 1.00 22.26 132 TYR A N 1
ATOM 799 C CA . TYR A 1 108 ? -8.610 25.413 9.669 1.00 21.45 132 TYR A CA 1
ATOM 800 C C . TYR A 1 108 ? -7.910 26.320 10.681 1.00 19.18 132 TYR A C 1
ATOM 801 O O . TYR A 1 108 ? -8.373 26.468 11.814 1.00 19.75 132 TYR A O 1
ATOM 810 N N . HIS A 1 109 ? -6.784 26.901 10.274 1.00 17.15 133 HIS A N 1
ATOM 811 C CA . HIS A 1 109 ? -6.007 27.807 11.117 1.00 16.49 133 HIS A CA 1
ATOM 812 C C . HIS A 1 109 ? -5.236 27.151 12.261 1.00 14.09 133 HIS A C 1
ATOM 813 O O . HIS A 1 109 ? -4.308 27.749 12.808 1.00 13.32 133 HIS A O 1
ATOM 820 N N . PHE A 1 110 ? -5.600 25.925 12.622 1.00 12.42 134 PHE A N 1
ATOM 821 C CA . PHE A 1 110 ? -4.907 25.254 13.713 1.00 12.10 134 PHE A CA 1
ATOM 822 C C . PHE A 1 110 ? -3.426 25.019 13.461 1.00 11.19 134 PHE A C 1
ATOM 823 O O . PHE A 1 110 ? -2.995 24.727 12.342 1.00 10.43 134 PHE A O 1
ATOM 831 N N . LEU A 1 111 ? -2.653 25.152 14.530 1.00 9.96 135 LEU A N 1
ATOM 832 C CA . LEU A 1 111 ? -1.220 24.937 14.486 1.00 9.49 135 LEU A CA 1
ATOM 833 C C . LEU A 1 111 ? -0.905 23.467 14.660 1.00 9.01 135 LEU A C 1
ATOM 834 O O . LEU A 1 111 ? -1.579 22.759 15.409 1.00 10.65 135 LEU A O 1
ATOM 839 N N . VAL A 1 112 ? 0.121 23.010 13.957 1.00 9.54 136 VAL A N 1
ATOM 840 C CA . VAL A 1 112 ? 0.572 21.642 14.102 1.00 9.39 136 VAL A CA 1
ATOM 841 C C . VAL A 1 112 ? 1.208 21.565 15.493 1.00 8.96 136 VAL A C 1
ATOM 842 O O . VAL A 1 112 ? 2.024 22.415 15.856 1.00 9.36 136 VAL A O 1
ATOM 846 N N . SER A 1 113 ? 0.803 20.578 16.282 1.00 8.51 137 SER A N 1
ATOM 847 C CA . SER A 1 113 ? 1.375 20.368 17.608 1.00 8.48 137 SER A CA 1
ATOM 848 C C . SER A 1 113 ? 1.167 18.906 17.970 1.00 8.46 137 SER A C 1
ATOM 849 O O . SER A 1 113 ? 0.281 18.243 17.425 1.00 9.77 137 SER A O 1
ATOM 852 N N . LEU A 1 114 ? 1.980 18.407 18.893 1.00 9.25 138 LEU A N 1
ATOM 853 C CA . LEU A 1 114 ? 1.940 16.991 19.257 1.00 10.52 138 LEU A CA 1
ATOM 854 C C . LEU A 1 114 ? 0.915 16.535 20.285 1.00 12.09 138 LEU A C 1
ATOM 855 O O . LEU A 1 114 ? 0.564 15.352 20.318 1.00 14.15 138 LEU A O 1
ATOM 860 N N . GLY A 1 115 ? 0.438 17.461 21.111 1.00 13.03 139 GLY A N 1
ATOM 861 C CA . GLY A 1 115 ? -0.511 17.111 22.154 1.00 13.53 139 GLY A CA 1
ATOM 862 C C . GLY A 1 115 ? -1.981 17.344 21.871 1.00 13.90 139 GLY A C 1
ATOM 863 O O . GLY A 1 115 ? -2.371 17.665 20.753 1.00 15.50 139 GLY A O 1
ATOM 864 N N . ARG A 1 116 ? -2.799 17.200 22.910 1.00 14.06 140 ARG A N 1
ATOM 865 C CA . ARG A 1 116 ? -4.242 17.376 22.782 1.00 15.11 140 ARG A CA 1
ATOM 866 C C . ARG A 1 116 ? -4.686 18.835 22.726 1.00 15.33 140 ARG A C 1
ATOM 867 O O . ARG A 1 116 ? -5.751 19.140 22.193 1.00 16.22 140 ARG A O 1
ATOM 875 N N . ALA A 1 117 ? -3.879 19.735 23.277 1.00 14.13 141 ALA A N 1
ATOM 876 C CA . ALA A 1 117 ? -4.229 21.152 23.272 1.00 14.81 141 ALA A CA 1
ATOM 877 C C . ALA A 1 117 ? -3.985 21.725 21.882 1.00 15.91 141 ALA A C 1
ATOM 878 O O . ALA A 1 117 ? -2.839 21.885 21.462 1.00 19.15 141 ALA A O 1
ATOM 880 N N . LYS A 1 118 ? -5.067 22.016 21.167 1.00 15.70 142 LYS A N 1
ATOM 881 C CA . LYS A 1 118 ? -4.964 22.559 19.817 1.00 15.70 142 LYS A CA 1
ATOM 882 C C . LYS A 1 118 ? -5.256 24.050 19.822 1.00 17.54 142 LYS A C 1
ATOM 883 O O . LYS A 1 118 ? -6.250 24.495 20.398 1.00 19.11 142 LYS A O 1
ATOM 889 N N . ARG A 1 119 ? -4.386 24.816 19.170 1.00 16.00 143 ARG A N 1
ATOM 890 C CA . ARG A 1 119 ? -4.525 26.265 19.119 1.00 15.62 143 ARG A CA 1
ATOM 891 C C . ARG A 1 119 ? -4.472 26.788 17.696 1.00 14.73 143 ARG A C 1
ATOM 892 O O . ARG A 1 119 ? -3.655 26.341 16.893 1.00 13.06 143 ARG A O 1
ATOM 900 N N . ALA A 1 120 ? -5.340 27.746 17.389 1.00 14.55 144 ALA A N 1
ATOM 901 C CA . ALA A 1 120 ? -5.374 28.340 16.060 1.00 13.99 144 ALA A CA 1
ATOM 902 C C . ALA A 1 120 ? -4.361 29.473 15.948 1.00 14.81 144 ALA A C 1
ATOM 903 O O . ALA A 1 120 ? -4.153 30.237 16.897 1.00 14.93 144 ALA A O 1
ATOM 905 N N . PHE A 1 121 ? -3.722 29.571 14.788 1.00 14.58 145 PHE A N 1
ATOM 906 C CA . PHE A 1 121 ? -2.757 30.634 14.537 1.00 14.94 145 PHE A CA 1
ATOM 907 C C . PHE A 1 121 ? -3.622 31.810 14.106 1.00 15.90 145 PHE A C 1
ATOM 908 O O . PHE A 1 121 ? -4.183 31.806 13.011 1.00 18.39 145 PHE A O 1
ATOM 916 N N . LEU A 1 122 ? -3.752 32.803 14.978 1.00 15.09 146 LEU A N 1
ATOM 917 C CA . LEU A 1 122 ? -4.580 33.965 14.683 1.00 15.32 146 LEU A CA 1
ATOM 918 C C . LEU A 1 122 ? -3.766 35.245 14.708 1.00 14.08 146 LEU A C 1
ATOM 919 O O . LEU A 1 122 ? -2.786 35.356 15.442 1.00 13.54 146 LEU A O 1
ATOM 924 N N . PRO A 1 123 ? -4.168 36.240 13.906 1.00 14.51 147 PRO A N 1
ATOM 925 C CA . PRO A 1 123 ? -3.426 37.500 13.882 1.00 13.84 147 PRO A CA 1
ATOM 926 C C . PRO A 1 123 ? -3.606 38.291 15.174 1.00 13.06 147 PRO A C 1
ATOM 927 O O . PRO A 1 123 ? -4.679 38.270 15.776 1.00 12.75 147 PRO A O 1
ATOM 931 N N . GLY A 1 124 ? -2.552 38.978 15.601 1.00 13.40 148 GLY A N 1
ATOM 932 C CA . GLY A 1 124 ? -2.646 39.774 16.810 1.00 13.50 148 GLY A CA 1
ATOM 933 C C . GLY A 1 124 ? -2.240 39.073 18.094 1.00 13.62 148 GLY A C 1
ATOM 934 O O . GLY A 1 124 ? -2.352 39.656 19.172 1.00 14.11 148 GLY A O 1
ATOM 935 N N . MET A 1 125 ? -1.780 37.829 17.996 1.00 13.36 149 MET A N 1
ATOM 936 C CA . MET A 1 125 ? -1.355 37.090 19.182 1.00 13.74 149 MET A CA 1
ATOM 937 C C . MET A 1 125 ? -0.211 36.134 18.859 1.00 14.07 149 MET A C 1
ATOM 938 O O . MET A 1 125 ? 0.025 35.802 17.697 1.00 15.38 149 MET A O 1
ATOM 943 N N . ASN A 1 126 ? 0.492 35.691 19.896 1.00 14.44 150 ASN A N 1
ATOM 944 C CA . ASN A 1 126 ? 1.625 34.790 19.726 1.00 14.04 150 ASN A CA 1
ATOM 945 C C . ASN A 1 126 ? 1.222 33.334 19.911 1.00 13.30 150 ASN A C 1
ATOM 946 O O . ASN A 1 126 ? 0.367 33.019 20.737 1.00 12.47 150 ASN A O 1
ATOM 951 N N . PRO A 1 127 ? 1.820 32.426 19.127 1.00 12.04 151 PRO A N 1
ATOM 952 C CA . PRO A 1 127 ? 1.483 31.008 19.270 1.00 11.72 151 PRO A CA 1
ATOM 953 C C . PRO A 1 127 ? 2.140 30.482 20.550 1.00 11.05 151 PRO A C 1
ATOM 954 O O . PRO A 1 127 ? 3.161 31.017 20.997 1.00 11.95 151 PRO A O 1
ATOM 958 N N . PRO A 1 128 ? 1.561 29.442 21.167 1.00 11.42 152 PRO A N 1
ATOM 959 C CA . PRO A 1 128 ? 2.148 28.900 22.396 1.00 11.75 152 PRO A CA 1
ATOM 960 C C . PRO A 1 128 ? 3.477 28.191 22.137 1.00 11.99 152 PRO A C 1
ATOM 961 O O . PRO A 1 128 ? 3.722 27.694 21.038 1.00 11.35 152 PRO A O 1
ATOM 965 N N . PRO A 1 129 ? 4.354 28.139 23.150 1.00 12.21 153 PRO A N 1
ATOM 966 C CA . PRO A 1 129 ? 5.653 27.480 22.990 1.00 12.60 153 PRO A CA 1
ATOM 967 C C . PRO A 1 129 ? 5.594 26.046 22.466 1.00 12.26 153 PRO A C 1
ATOM 968 O O . PRO A 1 129 ? 6.452 25.634 21.688 1.00 14.26 153 PRO A O 1
ATOM 972 N N . TYR A 1 130 ? 4.582 25.287 22.872 1.00 12.70 154 TYR A N 1
ATOM 973 C CA . TYR A 1 130 ? 4.488 23.898 22.435 1.00 12.69 154 TYR A CA 1
ATOM 974 C C . TYR A 1 130 ? 4.210 23.720 20.943 1.00 11.76 154 TYR A C 1
ATOM 975 O O . TYR A 1 130 ? 4.290 22.605 20.429 1.00 12.65 154 TYR A O 1
ATOM 984 N N . SER A 1 131 ? 3.897 24.813 20.247 1.00 11.28 155 SER A N 1
ATOM 985 C CA . SER A 1 131 ? 3.611 24.744 18.814 1.00 10.47 155 SER A CA 1
ATOM 986 C C . SER A 1 131 ? 4.787 25.218 17.966 1.00 10.48 155 SER A C 1
ATOM 987 O O . SER A 1 131 ? 4.707 25.250 16.737 1.00 11.02 155 SER A O 1
ATOM 990 N N . GLN A 1 132 ? 5.879 25.587 18.626 1.00 11.17 156 GLN A N 1
ATOM 991 C CA . GLN A 1 132 ? 7.057 26.079 17.923 1.00 12.01 156 GLN A CA 1
ATOM 992 C C . GLN A 1 132 ? 8.056 24.972 17.608 1.00 12.20 156 GLN A C 1
ATOM 993 O O . GLN A 1 132 ? 8.327 24.109 18.441 1.00 13.80 156 GLN A O 1
ATOM 999 N N . PHE A 1 133 ? 8.599 25.004 16.394 1.00 11.32 157 PHE A N 1
ATOM 1000 C CA . PHE A 1 133 ? 9.545 23.986 15.959 1.00 11.67 157 PHE A CA 1
ATOM 1001 C C . PHE A 1 133 ? 10.905 24.483 15.508 1.00 12.10 157 PHE A C 1
ATOM 1002 O O . PHE A 1 133 ? 11.070 25.620 15.057 1.00 13.06 157 PHE A O 1
ATOM 1010 N N . LEU A 1 134 ? 11.868 23.580 15.624 1.00 12.42 158 LEU A N 1
ATOM 1011 C CA . LEU A 1 134 ? 13.236 23.804 15.194 1.00 14.48 158 LEU A CA 1
ATOM 1012 C C . LEU A 1 134 ? 13.520 22.635 14.257 1.00 14.39 158 LEU A C 1
ATOM 1013 O O . LEU A 1 134 ? 13.264 21.483 14.611 1.00 14.03 158 LEU A O 1
ATOM 1018 N N . SER A 1 135 ? 14.007 22.923 13.056 1.00 13.19 159 SER A N 1
ATOM 1019 C CA . SER A 1 135 ? 14.342 21.862 12.112 1.00 13.32 159 SER A CA 1
ATOM 1020 C C . SER A 1 135 ? 15.724 21.327 12.472 1.00 14.43 159 SER A C 1
ATOM 1021 O O . SER A 1 135 ? 16.687 22.089 12.546 1.00 17.20 159 SER A O 1
ATOM 1024 N N . ARG A 1 136 ? 15.813 20.022 12.707 1.00 13.73 160 ARG A N 1
ATOM 1025 C CA . ARG A 1 136 ? 17.086 19.396 13.051 1.00 13.60 160 ARG A CA 1
ATOM 1026 C C . ARG A 1 136 ? 17.508 18.456 11.930 1.00 12.87 160 ARG A C 1
ATOM 1027 O O . ARG A 1 136 ? 16.730 17.617 11.483 1.00 13.27 160 ARG A O 1
ATOM 1035 N N . ARG A 1 137 ? 18.744 18.602 11.467 1.00 12.81 161 ARG A N 1
ATOM 1036 C CA . ARG A 1 137 ? 19.246 17.748 10.401 1.00 13.08 161 ARG A CA 1
ATOM 1037 C C . ARG A 1 137 ? 19.273 16.291 10.848 1.00 13.13 161 ARG A C 1
ATOM 1038 O O . ARG A 1 137 ? 19.648 15.981 11.984 1.00 12.90 161 ARG A O 1
ATOM 1040 N N . ASN A 1 138 ? 18.875 15.393 9.953 1.00 12.33 162 ASN A N 1
ATOM 1041 C CA . ASN A 1 138 ? 18.882 13.973 10.276 1.00 12.49 162 ASN A CA 1
ATOM 1042 C C . ASN A 1 138 ? 20.299 13.512 10.593 1.00 14.63 162 ASN A C 1
ATOM 1043 O O . ASN A 1 138 ? 21.246 13.871 9.891 1.00 14.33 162 ASN A O 1
ATOM 1048 N N . GLU A 1 139 ? 20.436 12.709 11.642 1.00 13.66 163 GLU A N 1
ATOM 1049 C CA . GLU A 1 139 ? 21.740 12.195 12.049 1.00 15.67 163 GLU A CA 1
ATOM 1050 C C . GLU A 1 139 ? 21.774 10.671 12.019 1.00 16.20 163 GLU A C 1
ATOM 1051 O O . GLU A 1 139 ? 22.777 10.050 12.376 1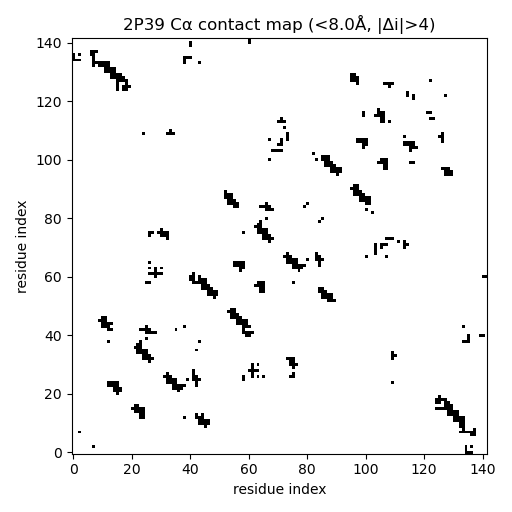.00 17.10 163 GLU A O 1
ATOM 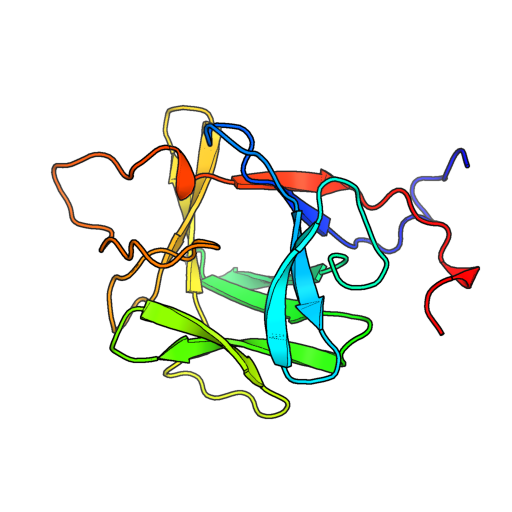1057 N N . ILE A 1 140 ? 20.674 10.069 11.584 1.00 14.62 164 ILE A N 1
ATOM 1058 C CA . ILE A 1 140 ? 20.584 8.618 11.506 1.00 14.37 164 ILE A CA 1
ATOM 1059 C C . ILE A 1 140 ? 21.114 8.118 10.161 1.00 14.63 164 ILE A C 1
ATOM 1060 O O . ILE A 1 140 ? 20.627 8.530 9.105 1.00 12.71 164 ILE A O 1
ATOM 1065 N N . PRO A 1 141 ? 22.126 7.231 10.179 1.00 14.48 165 PRO A N 1
ATOM 1066 C CA . PRO A 1 141 ? 22.687 6.695 8.934 1.00 15.70 165 PRO A CA 1
ATOM 1067 C C . PRO A 1 141 ? 21.576 6.131 8.051 1.00 15.14 165 PRO A C 1
ATOM 1068 O O . PRO A 1 141 ? 20.651 5.480 8.542 1.00 14.56 165 PRO A O 1
ATOM 1072 N N . LEU A 1 142 ? 21.677 6.372 6.749 1.00 14.83 166 LEU A N 1
ATOM 1073 C CA . LEU A 1 142 ? 20.651 5.929 5.812 1.00 14.64 166 LEU A CA 1
ATOM 1074 C C . LEU A 1 142 ? 20.396 4.426 5.743 1.00 14.74 166 LEU A C 1
ATOM 1075 O O . LEU A 1 142 ? 19.321 3.994 5.326 1.00 14.90 166 LEU A O 1
ATOM 1080 N N . ILE A 1 143 ? 21.367 3.623 6.160 1.00 15.93 167 ILE A N 1
ATOM 1081 C CA . ILE A 1 143 ? 21.188 2.178 6.113 1.00 17.09 167 ILE A CA 1
ATOM 1082 C C . ILE A 1 143 ? 20.025 1.734 7.007 1.00 17.95 167 ILE A C 1
ATOM 1083 O O . ILE A 1 143 ? 19.449 0.668 6.806 1.00 18.76 167 ILE A O 1
ATOM 1088 N N . HIS A 1 144 ? 19.664 2.569 7.975 1.00 18.23 168 HIS A N 1
ATOM 1089 C CA . HIS A 1 144 ? 18.576 2.237 8.885 1.00 19.93 168 HIS A CA 1
ATOM 1090 C C . HIS A 1 144 ? 17.189 2.481 8.304 1.00 20.73 168 HIS A C 1
ATOM 1091 O O . HIS A 1 144 ? 16.182 2.067 8.880 1.00 20.39 168 HIS A O 1
ATOM 1098 N N . PHE A 1 145 ? 17.132 3.157 7.166 1.00 19.99 169 PHE A N 1
ATOM 1099 C CA . PHE A 1 145 ? 15.853 3.414 6.530 1.00 21.71 169 PHE A CA 1
ATOM 1100 C C . PHE A 1 145 ? 15.574 2.313 5.509 1.00 24.08 169 PHE A C 1
ATOM 1101 O O . PHE A 1 145 ? 16.010 2.394 4.359 1.00 25.21 169 PHE A O 1
ATOM 1109 N N . ASN A 1 146 ? 14.860 1.285 5.966 1.00 28.14 170 ASN A N 1
ATOM 1110 C CA . ASN A 1 146 ? 14.493 0.119 5.163 1.00 31.49 170 ASN A CA 1
ATOM 1111 C C . ASN A 1 146 ? 15.629 -0.895 5.087 1.00 33.17 170 ASN A C 1
ATOM 1112 O O . ASN A 1 146 ? 16.719 -0.507 4.610 1.00 36.07 170 ASN A O 1
#

Radius of gyration: 14.36 Å; Cα contacts (8 Å, |Δi|>4): 337; chains: 1; bounding box: 40×40×32 Å

CATH classification: 2.80.10.50

Secondary structure (DSSP, 8-state):
----TTSSTT-EEEE-TTSSS--EEEE-TTS-EEEESS--TTT-EEEEE-GGGEEEEEETTTTEEEEE-TTS-EEEESS--TTTS-EEEEE-TTS-EEEE-TTT-BBP-SSS---B--TTSPPPGGG-BEEEE--S-GGG--

B-factor: mean 17.1, std 6.92, range [6.58, 62.25]

Sequence (142 aa):
SPLLGSSWGGLIHLYTATARNSYHLQIHKNGHVDGAPHQTIYSALMIRSEDAGFVVITGVMSRRYLCMDFRGNIFGSHYFDPENCRFQHQTLENGYDVYHSPQYHFLVSLGRAKRAFLPGMNPPPYSQFLSRRNEIPLIHFN

GO terms:
  GO:0005576 extracellular region (C, TAS)
  GO:0005788 endoplasmic reticulum lumen (C, TAS)
  GO:0005796 Golgi lumen (C, TAS)
  GO:0005515 protein binding (F, IPI)
  GO:0005576 extracellular region (C, IDA)
  GO:0042369 vitamin D catabolic process (P, IDA)
  GO:0045668 negative regulation of osteoblast differentiation (P, IDA)
  GO:0010966 regulation of phosphate transport (P, IDA)
  GO:0030502 negative regulation of bone mineralization (P, IDA)
  GO:0055062 phosphate ion homeostasis (P, IMP)

Nearest PDB structures (foldseek):
  2p39-assembly1_A  TM=1.007E+00  e=3.802E-29  Homo sapiens
  5w21-assembly1_B  TM=9.209E-01  e=1.709E-23  Homo sapiens
  7ysw-assembly1_B  TM=8.984E-01  e=1.417E-22  Homo sapiens
  2p23-assembly1_A  TM=8.607E-01  e=6.455E-11  Homo sapiens
  1pwa-assembly1_A  TM=9.130E-01  e=7.018E-10  Homo sapiens

Organism: Homo sapiens (NCBI:txid9606)

InterPro domains:
  IPR002209 Fibroblast growth factor family [PF00167] (42-138)
  IPR002209 Fibroblast growth factor family [PTHR11486] (39-177)
  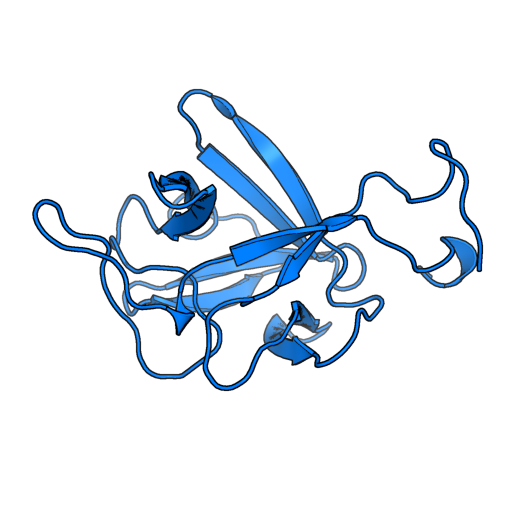IPR002209 Fibroblast growth factor family [SM00442] (36-173)
  IPR008996 Cytokine IL1/FGF [SSF50353] (40-167)